Protein AF-A0A840NZW5-F1 (afdb_monomer_lite)

Foldseek 3Di:
DPPPPVVVVVVVVVVVVVVVVVVVVVVVVVVVVCVVCPVVVVVVCQQCWAPDDVPRHTGHHPVVVVVVVVVVVVVVVQQCDDDPQPHVVNVVVVVVVVVVVVVVVVVVVVVVVVD

Organism: NCBI:txid1073253

Sequence (115 aa):
MRGNATLDVFIIAGIIAGGLGLLFVLARIGRYLWRLFQGIDDFLDDWRGEPPRPGVPARPGVMERLERVEQEVVAVRHEVTTNDGSSLKDAVKRVETKLGEVKKTLGTHLEGLED

Radius of gyration: 38.8 Å; chains: 1; bounding box: 69×43×118 Å

pLDDT: mean 90.34, std 8.52, range [51.03, 97.75]

Secondary structure (DSSP, 8-state):
--SSHHHHHHHHHHHHHHHHHHHHHHHHHHHHHHHHHTTHHHHHHHHHEEPPBTTBPPEE-HHHHHHHHHHHHHHHHHHHS--TT-SHHHHHHHHHHHHHHHHHHHHHHHHHHH-

Structure (mmCIF, N/CA/C/O backbone):
data_AF-A0A840NZW5-F1
#
_entry.id   AF-A0A840NZW5-F1
#
loop_
_atom_site.group_PDB
_atom_site.id
_atom_site.type_symbol
_atom_site.label_atom_id
_atom_site.label_alt_id
_atom_site.label_comp_id
_atom_site.label_asym_id
_atom_site.label_entity_id
_atom_site.label_seq_id
_atom_site.pdbx_PDB_ins_code
_atom_site.Cartn_x
_atom_site.Cartn_y
_atom_site.Cartn_z
_atom_site.occupancy
_atom_site.B_iso_or_equiv
_atom_site.auth_seq_id
_atom_site.auth_comp_id
_atom_site.auth_asym_id
_atom_site.auth_atom_id
_atom_site.pdbx_PDB_model_num
ATOM 1 N N . MET A 1 1 ? 46.983 23.786 -56.427 1.00 51.03 1 MET A N 1
ATOM 2 C CA . MET A 1 1 ? 45.648 23.677 -55.791 1.00 51.03 1 MET A CA 1
ATOM 3 C C . MET A 1 1 ? 45.458 22.302 -55.121 1.00 51.03 1 MET A C 1
ATOM 5 O O . MET A 1 1 ? 44.583 21.550 -55.517 1.00 51.03 1 MET A O 1
ATOM 9 N N . ARG A 1 2 ? 46.291 21.924 -54.135 1.00 58.00 2 ARG A N 1
ATOM 10 C CA . ARG A 1 2 ? 46.216 20.616 -53.432 1.00 58.00 2 ARG A CA 1
ATOM 11 C C . ARG A 1 2 ? 46.286 20.747 -51.896 1.00 58.00 2 ARG A C 1
ATOM 13 O O . ARG A 1 2 ? 46.616 19.789 -51.215 1.00 58.00 2 ARG A O 1
ATOM 20 N N . GLY A 1 3 ? 45.995 21.931 -51.353 1.00 56.94 3 GLY A N 1
ATOM 21 C CA . GLY A 1 3 ? 46.124 22.222 -49.917 1.00 56.94 3 GLY A CA 1
ATOM 22 C C . GLY A 1 3 ? 44.914 21.861 -49.045 1.00 56.94 3 GLY A C 1
ATOM 23 O O . GLY A 1 3 ? 45.017 21.965 -47.832 1.00 56.94 3 GLY A O 1
ATOM 24 N N . ASN A 1 4 ? 43.787 21.436 -49.632 1.00 71.81 4 ASN A N 1
ATOM 25 C CA . ASN A 1 4 ? 42.495 21.419 -48.923 1.00 71.81 4 ASN A CA 1
ATOM 26 C C . ASN A 1 4 ? 41.904 20.006 -48.759 1.00 71.81 4 ASN A C 1
ATOM 28 O O . ASN A 1 4 ? 41.192 19.746 -47.799 1.00 71.81 4 ASN A O 1
ATOM 32 N N . ALA A 1 5 ? 42.262 19.061 -49.636 1.00 77.88 5 ALA A N 1
ATOM 33 C CA . ALA A 1 5 ? 41.649 17.729 -49.661 1.00 77.88 5 ALA A CA 1
ATOM 34 C C . ALA A 1 5 ? 41.910 16.913 -48.383 1.00 77.88 5 ALA A C 1
ATOM 36 O O . ALA A 1 5 ? 41.027 16.214 -47.900 1.00 77.88 5 ALA A O 1
ATOM 37 N N . THR A 1 6 ? 43.109 17.009 -47.808 1.00 81.75 6 THR A N 1
ATOM 38 C CA . THR A 1 6 ? 43.442 16.287 -46.573 1.00 81.75 6 THR A CA 1
ATOM 39 C C . THR A 1 6 ? 42.692 16.863 -45.369 1.00 81.75 6 THR A C 1
ATOM 41 O O . THR A 1 6 ? 42.231 16.109 -44.519 1.00 81.75 6 THR A O 1
ATOM 44 N N . LEU A 1 7 ? 42.527 18.190 -45.318 1.00 80.50 7 LEU A N 1
ATOM 45 C CA . LEU A 1 7 ? 41.751 18.883 -44.284 1.00 80.50 7 LEU A CA 1
ATOM 46 C C . LEU A 1 7 ? 40.267 18.496 -44.347 1.00 80.50 7 LEU A C 1
ATOM 48 O O . LEU A 1 7 ? 39.691 18.154 -43.316 1.00 80.50 7 LEU A O 1
ATOM 52 N N . ASP A 1 8 ? 39.683 18.453 -45.545 1.00 83.44 8 ASP A N 1
ATOM 53 C CA . ASP A 1 8 ? 38.281 18.067 -45.746 1.00 83.44 8 ASP A CA 1
ATOM 54 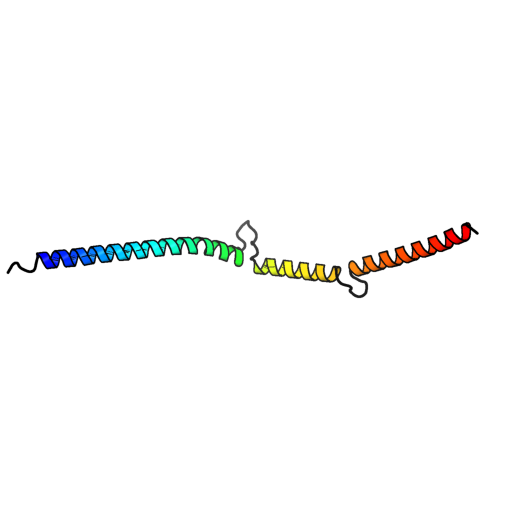C C . ASP A 1 8 ? 38.014 16.621 -45.296 1.00 83.44 8 ASP A C 1
ATOM 56 O O . ASP A 1 8 ? 37.008 16.343 -44.641 1.00 83.44 8 ASP A O 1
ATOM 60 N N . VAL A 1 9 ? 38.947 15.699 -45.566 1.00 87.56 9 VAL A N 1
ATOM 61 C CA . VAL A 1 9 ? 38.846 14.298 -45.121 1.00 87.56 9 VAL A CA 1
ATOM 62 C C . VAL A 1 9 ? 38.839 14.189 -43.594 1.00 87.56 9 VAL A C 1
ATOM 64 O O . VAL A 1 9 ? 38.021 13.450 -43.044 1.00 87.56 9 VAL A O 1
ATOM 67 N N . PHE A 1 10 ? 39.696 14.936 -42.891 1.00 88.81 10 PHE A N 1
ATOM 68 C CA . PHE A 1 10 ? 39.703 14.933 -41.424 1.00 88.81 10 PHE A CA 1
ATOM 69 C C . PHE A 1 10 ? 38.437 15.558 -40.828 1.00 88.81 10 PHE A C 1
ATOM 71 O O . PHE A 1 10 ? 37.927 15.052 -39.827 1.00 88.81 10 PHE A O 1
ATOM 78 N N . ILE A 1 11 ? 37.894 16.607 -41.454 1.00 90.25 11 ILE A N 1
ATOM 79 C CA . ILE A 1 11 ? 36.633 17.231 -41.029 1.00 90.25 11 ILE A CA 1
ATOM 80 C C . ILE A 1 11 ? 35.471 16.242 -41.178 1.00 90.25 11 ILE A C 1
ATOM 82 O O . ILE A 1 11 ? 34.714 16.035 -40.230 1.00 90.25 11 ILE A O 1
ATOM 86 N N . ILE A 1 12 ? 35.359 15.575 -42.331 1.00 89.50 12 ILE A N 1
ATOM 87 C CA . ILE A 1 12 ? 34.309 14.578 -42.583 1.00 89.50 12 ILE A CA 1
ATOM 88 C C . ILE A 1 12 ? 34.434 13.404 -41.603 1.00 89.50 12 ILE A C 1
ATOM 90 O O . ILE A 1 12 ? 33.440 12.999 -40.999 1.00 89.50 12 ILE A O 1
ATOM 94 N N . ALA A 1 13 ? 35.649 12.895 -41.385 1.00 90.50 13 ALA A N 1
ATOM 95 C CA . ALA A 1 13 ? 35.894 11.822 -40.424 1.00 90.50 13 ALA A CA 1
ATOM 96 C C . ALA A 1 13 ? 35.516 12.231 -38.989 1.00 90.50 13 ALA A C 1
ATOM 98 O O . ALA A 1 13 ? 34.900 11.442 -38.272 1.00 90.50 13 ALA A O 1
ATOM 99 N N . GLY A 1 14 ? 35.820 13.469 -38.586 1.00 91.25 14 GLY A N 1
ATOM 100 C CA . GLY A 1 14 ? 35.456 14.011 -37.277 1.00 91.25 14 GLY A CA 1
ATOM 101 C C . GLY A 1 14 ? 33.944 14.144 -37.080 1.00 91.25 14 GLY A C 1
ATOM 102 O O . GLY A 1 14 ? 33.432 13.768 -36.027 1.00 91.25 14 GLY A O 1
ATOM 103 N N . ILE A 1 15 ? 33.214 14.605 -38.100 1.00 94.38 15 ILE A N 1
ATOM 104 C CA . ILE A 1 15 ? 31.745 14.705 -38.059 1.00 94.38 15 ILE A CA 1
ATOM 105 C C . ILE A 1 15 ? 31.113 13.315 -37.958 1.00 94.38 15 ILE A C 1
ATOM 107 O O . ILE A 1 15 ? 30.214 13.111 -37.143 1.00 94.38 15 ILE A O 1
ATOM 111 N N . ILE A 1 16 ? 31.600 12.345 -38.737 1.00 94.38 16 ILE A N 1
ATOM 112 C CA . ILE A 1 16 ? 31.101 10.965 -38.688 1.00 94.38 16 ILE A CA 1
ATOM 113 C C . ILE A 1 16 ? 31.383 10.348 -37.315 1.00 94.38 16 ILE A C 1
ATOM 115 O O . ILE A 1 16 ? 30.475 9.795 -36.696 1.00 94.38 16 ILE A O 1
ATOM 119 N N . ALA A 1 17 ? 32.609 10.479 -36.804 1.00 94.12 17 ALA A N 1
ATOM 120 C CA . ALA A 1 17 ? 32.980 9.949 -35.495 1.00 94.12 17 ALA A CA 1
ATOM 121 C C . ALA A 1 17 ? 32.176 10.604 -34.359 1.00 94.12 17 ALA A C 1
ATOM 123 O O . ALA A 1 17 ? 31.662 9.904 -33.485 1.00 94.12 17 ALA A O 1
ATOM 124 N N . GLY A 1 18 ? 32.005 11.928 -34.399 1.00 95.44 18 GLY A N 1
ATOM 125 C CA . GLY A 1 18 ? 31.195 12.670 -33.434 1.00 95.44 18 GLY A CA 1
ATOM 126 C C . GLY A 1 18 ? 29.715 12.288 -33.498 1.00 95.44 18 GLY A C 1
ATOM 127 O O . GLY A 1 18 ? 29.095 12.052 -32.462 1.00 95.44 18 GLY A O 1
ATOM 128 N N . GLY A 1 19 ? 29.164 12.146 -34.707 1.00 95.56 19 GLY A N 1
ATOM 129 C CA . GLY A 1 19 ? 27.78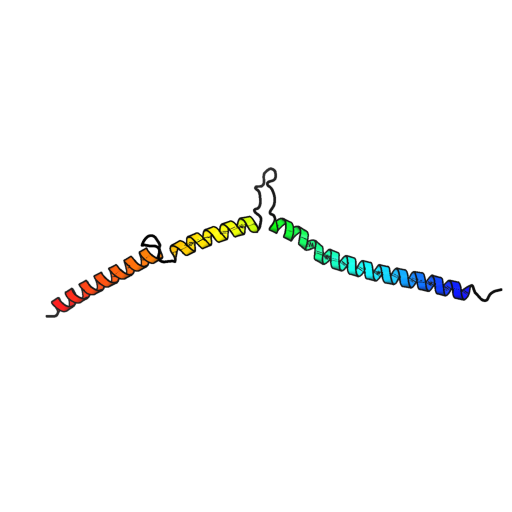6 11.713 -34.929 1.00 95.56 19 GLY A CA 1
ATOM 130 C C . GLY A 1 19 ? 27.531 10.293 -34.423 1.00 95.56 19 GLY A C 1
ATOM 131 O O . GLY A 1 19 ? 26.559 10.063 -33.706 1.00 95.56 19 GLY A O 1
ATOM 132 N N . LEU A 1 20 ? 28.433 9.352 -34.716 1.00 96.75 20 LEU A N 1
ATOM 133 C CA . LEU A 1 20 ? 28.354 7.979 -34.209 1.00 96.75 20 LEU A CA 1
ATOM 134 C C . LEU A 1 20 ? 28.490 7.922 -32.683 1.00 96.75 20 LEU A C 1
ATOM 136 O O . LEU A 1 20 ? 27.743 7.192 -32.033 1.00 96.75 20 LEU A O 1
ATOM 140 N N . GLY A 1 21 ? 29.391 8.720 -32.103 1.00 97.31 21 GLY A N 1
ATOM 141 C CA . GLY A 1 21 ? 29.539 8.838 -30.653 1.00 97.31 21 GLY A CA 1
ATOM 142 C C . GLY A 1 21 ? 28.269 9.366 -29.982 1.00 97.31 21 GLY A C 1
ATOM 143 O O . GLY A 1 21 ? 27.800 8.789 -28.999 1.00 97.31 21 GLY A O 1
ATOM 144 N N . LEU A 1 22 ? 27.660 10.409 -30.550 1.00 96.88 22 LEU A N 1
ATOM 145 C CA . LEU A 1 22 ? 26.403 10.965 -30.051 1.00 96.88 22 LEU A CA 1
ATOM 146 C C . LEU A 1 22 ? 25.259 9.948 -30.151 1.00 96.88 22 LEU A C 1
ATOM 148 O O . LEU A 1 22 ? 24.549 9.729 -29.171 1.00 96.88 22 LEU A O 1
ATOM 152 N N . LEU A 1 23 ? 25.110 9.282 -31.300 1.00 97.50 23 LEU A N 1
ATOM 153 C CA . LEU A 1 23 ? 24.103 8.236 -31.490 1.00 97.50 23 LEU A CA 1
ATOM 154 C C . LEU A 1 23 ? 24.284 7.085 -30.498 1.00 97.50 23 LEU A C 1
ATOM 156 O O . LEU A 1 23 ? 23.300 6.591 -29.949 1.00 97.50 23 LEU A O 1
ATOM 160 N N . PHE A 1 24 ? 25.526 6.687 -30.220 1.00 97.12 24 PHE A N 1
ATOM 161 C CA . PHE A 1 24 ? 25.820 5.649 -29.237 1.00 97.12 24 PHE A CA 1
ATOM 162 C C . PHE A 1 24 ? 25.382 6.055 -27.824 1.00 97.12 24 PHE A C 1
ATOM 164 O O . PHE A 1 24 ? 24.729 5.270 -27.131 1.00 97.12 24 PHE A O 1
ATOM 171 N N . VAL A 1 25 ? 25.682 7.287 -27.402 1.00 97.50 25 VAL A N 1
ATOM 172 C CA . VAL A 1 25 ? 25.252 7.811 -26.096 1.00 97.50 25 VAL A CA 1
ATOM 173 C C . VAL A 1 25 ? 23.727 7.886 -26.014 1.00 97.50 25 VAL A C 1
ATOM 175 O O . VAL A 1 25 ? 23.143 7.413 -25.038 1.00 97.50 25 VAL A O 1
ATOM 178 N N . LEU A 1 26 ? 23.066 8.397 -27.056 1.00 97.75 26 LEU A N 1
ATOM 179 C CA . LEU A 1 26 ? 21.605 8.468 -27.113 1.00 97.75 26 LEU A CA 1
ATOM 180 C C . LEU A 1 26 ? 20.965 7.078 -27.059 1.00 97.75 26 LEU A C 1
ATOM 182 O O . LEU A 1 26 ? 20.030 6.866 -26.290 1.00 97.75 26 LEU A O 1
ATOM 186 N N . ALA A 1 27 ? 21.505 6.102 -27.790 1.00 96.81 27 ALA A N 1
ATOM 187 C CA . ALA A 1 27 ? 21.040 4.719 -27.736 1.00 96.81 27 ALA A CA 1
ATOM 188 C C . ALA A 1 27 ? 21.243 4.102 -26.343 1.00 96.81 27 ALA A C 1
ATOM 190 O O . ALA A 1 27 ? 20.380 3.375 -25.843 1.00 96.81 27 ALA A O 1
ATOM 191 N N . ARG A 1 28 ? 22.363 4.412 -25.676 1.00 97.19 28 ARG A N 1
ATOM 192 C CA . ARG A 1 28 ? 22.656 3.932 -24.320 1.00 97.19 28 ARG A CA 1
ATOM 193 C C . ARG A 1 28 ? 21.667 4.487 -23.296 1.00 97.19 28 ARG A C 1
ATOM 195 O O . ARG A 1 28 ? 21.210 3.717 -22.447 1.00 97.19 28 ARG A O 1
ATOM 202 N N . ILE A 1 29 ? 21.347 5.779 -23.393 1.00 97.31 29 ILE A N 1
ATOM 203 C CA . ILE A 1 29 ? 20.351 6.457 -22.555 1.00 97.31 29 ILE A CA 1
ATOM 204 C C . ILE A 1 29 ? 18.959 5.904 -22.856 1.00 97.31 29 ILE A C 1
ATOM 206 O O . ILE A 1 29 ? 18.272 5.476 -21.936 1.00 97.31 29 ILE A O 1
ATOM 210 N N . GLY A 1 30 ? 18.574 5.811 -24.130 1.00 96.62 30 GLY A N 1
ATOM 211 C CA . GLY A 1 30 ? 17.287 5.254 -24.544 1.00 96.62 30 GLY A CA 1
ATOM 212 C C . GLY A 1 30 ? 17.082 3.828 -24.031 1.00 96.62 30 GLY A C 1
ATOM 213 O O . GLY A 1 30 ? 16.039 3.518 -23.467 1.00 96.62 30 GLY A O 1
ATOM 214 N N . ARG A 1 31 ? 18.110 2.973 -24.111 1.00 95.44 31 ARG A N 1
ATOM 215 C CA . ARG A 1 31 ? 18.060 1.609 -23.558 1.00 95.44 31 ARG A CA 1
ATOM 216 C C . ARG A 1 31 ? 17.941 1.589 -22.033 1.00 95.44 31 ARG A C 1
ATOM 218 O O . ARG A 1 31 ? 17.322 0.679 -21.488 1.00 95.44 31 ARG A O 1
ATOM 225 N N . TYR A 1 32 ? 18.564 2.542 -21.343 1.00 93.50 32 TYR A N 1
ATOM 226 C CA . TYR A 1 32 ? 18.429 2.675 -19.894 1.00 93.50 32 TYR A CA 1
ATOM 227 C C . TYR A 1 32 ? 17.011 3.114 -19.509 1.00 93.50 32 TYR A C 1
ATOM 229 O O . TYR A 1 32 ? 16.390 2.470 -18.670 1.00 93.50 32 TYR A O 1
ATOM 237 N N . LEU A 1 33 ? 16.475 4.135 -20.182 1.00 93.06 33 LEU A N 1
ATOM 238 C CA . LEU A 1 33 ? 15.107 4.609 -19.975 1.00 93.06 33 LEU A CA 1
ATOM 239 C C . LEU A 1 33 ? 14.086 3.514 -20.281 1.00 93.06 33 LEU A C 1
ATOM 241 O O . LEU A 1 33 ? 13.211 3.264 -19.466 1.00 93.06 33 LEU A O 1
ATOM 245 N N . TRP A 1 34 ? 14.239 2.790 -21.390 1.00 92.12 34 TRP A N 1
ATOM 246 C CA . TRP A 1 34 ? 13.357 1.675 -21.737 1.00 92.12 34 TRP A CA 1
ATOM 247 C C . TRP A 1 34 ? 13.275 0.628 -20.622 1.00 92.12 34 TRP A C 1
ATOM 249 O O . TRP A 1 34 ? 12.192 0.176 -20.270 1.00 92.12 34 TRP A O 1
ATOM 259 N N . ARG A 1 35 ? 14.414 0.277 -20.012 1.00 87.38 35 ARG A N 1
ATOM 260 C CA . ARG A 1 35 ? 14.445 -0.652 -18.873 1.00 87.38 35 ARG A CA 1
ATOM 261 C C . ARG A 1 35 ? 13.735 -0.110 -17.638 1.00 87.38 35 ARG A C 1
ATOM 263 O O . ARG A 1 35 ? 13.178 -0.900 -16.889 1.00 87.38 35 ARG A O 1
ATOM 270 N N . LEU A 1 36 ? 13.767 1.203 -17.427 1.00 87.94 36 LEU A N 1
ATOM 271 C CA . LEU A 1 36 ? 13.041 1.845 -16.337 1.00 87.94 36 LEU A CA 1
ATOM 272 C C . LEU A 1 36 ? 11.525 1.836 -16.593 1.00 87.94 36 LEU A C 1
ATOM 274 O O . LEU A 1 36 ? 10.757 1.598 -15.668 1.00 87.94 36 LEU A O 1
ATOM 278 N N . PHE A 1 37 ? 11.103 2.051 -17.842 1.00 88.56 37 PHE A N 1
ATOM 279 C CA . PHE A 1 37 ? 9.688 2.094 -18.222 1.00 88.56 37 PHE A CA 1
ATOM 280 C C . PHE A 1 37 ? 9.028 0.715 -18.335 1.00 88.56 37 PHE A C 1
ATOM 282 O O . PHE A 1 37 ? 7.832 0.620 -18.095 1.00 88.56 37 PHE A O 1
ATOM 289 N N . GLN A 1 38 ? 9.776 -0.352 -18.636 1.00 84.31 38 GLN A N 1
ATOM 290 C CA . GLN A 1 38 ? 9.209 -1.697 -18.827 1.00 84.31 38 GLN A CA 1
ATOM 291 C C . GLN A 1 38 ? 8.393 -2.230 -17.639 1.00 84.31 38 GLN A C 1
ATOM 293 O O . GLN A 1 38 ? 7.528 -3.062 -17.856 1.00 84.31 38 GLN A O 1
ATOM 298 N N . GLY A 1 39 ? 8.651 -1.773 -16.410 1.00 83.19 39 GLY A N 1
ATOM 299 C CA . GLY A 1 39 ? 7.870 -2.182 -15.234 1.00 83.19 39 GLY A CA 1
ATOM 300 C C . GLY A 1 39 ? 6.700 -1.256 -14.893 1.00 83.19 39 GLY A C 1
ATOM 301 O O . GLY A 1 39 ? 5.943 -1.554 -13.975 1.00 83.19 39 GLY A O 1
ATOM 302 N N . ILE A 1 40 ? 6.569 -0.116 -15.578 1.00 89.88 40 ILE A N 1
ATOM 303 C CA . ILE A 1 40 ? 5.523 0.867 -15.276 1.00 89.88 40 ILE A CA 1
ATOM 304 C C . ILE A 1 40 ? 4.176 0.403 -15.823 1.00 89.88 40 ILE A C 1
ATOM 306 O O . ILE A 1 40 ? 3.173 0.623 -15.158 1.00 89.88 40 ILE A O 1
ATOM 310 N N . ASP A 1 41 ? 4.144 -0.263 -16.977 1.00 85.25 41 ASP A N 1
ATOM 311 C CA . ASP A 1 41 ? 2.892 -0.769 -17.550 1.00 85.25 41 ASP A CA 1
ATOM 312 C C . ASP A 1 41 ? 2.258 -1.824 -16.633 1.00 85.25 41 ASP A C 1
ATOM 314 O O . ASP A 1 41 ? 1.117 -1.647 -16.217 1.00 85.25 41 ASP A O 1
ATOM 318 N N . ASP A 1 42 ? 3.033 -2.825 -16.197 1.00 86.19 42 ASP A N 1
ATOM 319 C CA . ASP A 1 42 ? 2.572 -3.839 -15.236 1.00 86.19 42 ASP A CA 1
ATOM 320 C C . ASP A 1 42 ? 2.086 -3.196 -13.923 1.00 86.19 42 ASP A C 1
ATOM 322 O O . ASP A 1 42 ? 1.048 -3.563 -13.374 1.00 86.19 42 ASP A O 1
ATOM 326 N N . PHE A 1 43 ? 2.805 -2.182 -13.428 1.00 90.00 43 PHE A N 1
ATOM 327 C CA . PHE A 1 43 ? 2.397 -1.435 -12.239 1.00 90.00 43 PHE A CA 1
ATOM 328 C C . PHE A 1 43 ? 1.084 -0.667 -12.448 1.00 90.00 43 PHE A C 1
ATOM 330 O O . PHE A 1 43 ? 0.243 -0.623 -11.551 1.00 90.00 43 PHE A O 1
ATOM 337 N N . LEU A 1 44 ? 0.905 -0.030 -13.608 1.00 91.19 44 LEU A N 1
ATOM 338 C CA . LEU A 1 44 ? -0.313 0.708 -13.933 1.00 91.19 44 LEU A CA 1
ATOM 339 C C . LEU A 1 44 ? -1.509 -0.231 -14.096 1.00 91.19 44 LEU A C 1
ATOM 341 O O . LEU A 1 44 ? -2.609 0.142 -13.682 1.00 91.19 44 LEU A O 1
ATOM 345 N N . ASP A 1 45 ? -1.295 -1.418 -14.659 1.00 89.19 45 ASP A N 1
ATOM 346 C CA . ASP A 1 45 ? -2.315 -2.456 -14.786 1.00 89.19 45 ASP A CA 1
ATOM 347 C C . ASP A 1 45 ? -2.745 -2.971 -13.406 1.00 89.19 45 ASP A C 1
ATOM 349 O O . ASP A 1 45 ? -3.940 -3.009 -13.117 1.00 89.19 45 ASP A O 1
ATOM 353 N N . ASP A 1 46 ? -1.804 -3.237 -12.497 1.00 90.19 46 ASP A N 1
ATOM 354 C CA . ASP A 1 46 ? -2.125 -3.600 -11.110 1.00 90.19 46 ASP A CA 1
ATOM 355 C C . ASP A 1 46 ? -2.830 -2.459 -10.356 1.00 90.19 46 ASP A C 1
ATOM 357 O O . ASP A 1 46 ? -3.752 -2.688 -9.566 1.00 90.19 46 ASP A O 1
ATOM 361 N N . TRP A 1 47 ? -2.415 -1.212 -10.597 1.00 92.94 47 TRP A N 1
ATOM 362 C CA . TRP A 1 47 ? -2.996 -0.037 -9.950 1.00 92.94 47 TRP A CA 1
ATOM 363 C C . TRP A 1 47 ? -4.449 0.197 -10.372 1.00 92.94 47 TRP A C 1
ATOM 365 O O . TRP A 1 47 ? -5.297 0.468 -9.519 1.00 92.94 47 TRP A O 1
ATOM 375 N N . ARG A 1 48 ? -4.739 0.084 -11.675 1.00 92.31 48 ARG A N 1
ATOM 376 C CA . ARG A 1 48 ? -6.082 0.277 -12.254 1.00 92.31 48 ARG A CA 1
ATOM 377 C C . ARG A 1 48 ? -6.969 -0.961 -12.133 1.00 92.31 48 ARG A C 1
ATOM 379 O O . ARG A 1 48 ? -8.189 -0.824 -12.141 1.00 92.31 48 ARG A O 1
ATOM 386 N N . GLY A 1 49 ? -6.368 -2.142 -12.036 1.00 92.00 49 GLY A N 1
ATOM 387 C CA . GLY A 1 49 ? -7.055 -3.421 -12.147 1.00 92.00 49 GLY A CA 1
ATOM 388 C C . GLY A 1 49 ? -7.270 -3.862 -13.598 1.00 92.00 49 GLY A C 1
ATOM 389 O O . GLY A 1 49 ? -7.140 -3.090 -14.549 1.00 92.00 49 GLY A O 1
ATOM 390 N N . GLU A 1 50 ? -7.648 -5.132 -13.764 1.00 90.25 50 GLU A N 1
ATOM 391 C CA . GLU A 1 50 ? -7.966 -5.719 -15.069 1.00 90.25 50 GLU A CA 1
ATOM 392 C C . GLU A 1 50 ? -9.491 -5.848 -15.240 1.00 90.25 50 GLU A C 1
ATOM 394 O O . GLU A 1 50 ? -10.161 -6.426 -14.370 1.00 90.25 50 GLU A O 1
ATOM 399 N N . PRO A 1 51 ? -10.065 -5.391 -16.371 1.00 86.19 51 PRO A N 1
ATOM 400 C CA . PRO A 1 51 ? -11.479 -5.590 -16.662 1.00 86.19 51 PRO A CA 1
ATOM 401 C C . PRO A 1 51 ? -11.812 -7.083 -16.839 1.00 86.19 51 PRO A C 1
ATOM 403 O O . PRO A 1 51 ? -10.937 -7.899 -17.147 1.00 86.19 51 PRO A O 1
ATOM 406 N N . PRO A 1 52 ? -13.090 -7.472 -16.680 1.00 90.06 52 PRO A N 1
ATOM 407 C CA . PRO A 1 52 ? -13.498 -8.855 -16.878 1.00 90.06 52 PRO A CA 1
ATOM 408 C C . PRO A 1 52 ? -13.305 -9.269 -18.343 1.00 90.06 52 PRO A C 1
ATOM 410 O O . PRO A 1 52 ? -13.622 -8.519 -19.268 1.00 90.06 52 PRO 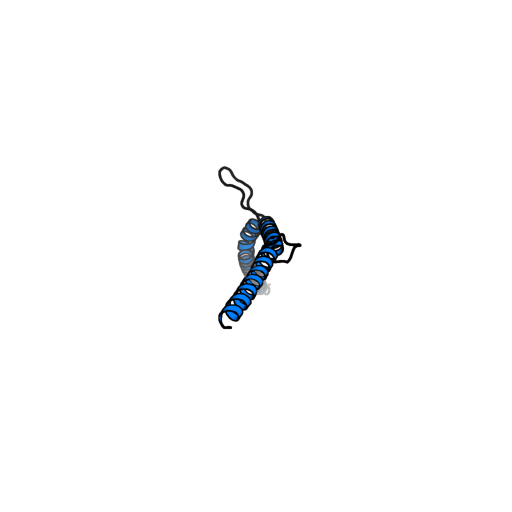A O 1
ATOM 413 N N . ARG A 1 53 ? -12.826 -10.497 -18.554 1.00 89.00 53 ARG A N 1
ATOM 414 C CA . ARG A 1 53 ? -12.652 -11.110 -19.882 1.00 89.00 53 ARG A CA 1
ATOM 415 C C . ARG A 1 53 ? -13.405 -12.444 -19.943 1.00 89.00 53 ARG A C 1
ATOM 417 O O . ARG A 1 53 ? -13.699 -13.011 -18.892 1.00 89.00 53 ARG A O 1
ATOM 424 N N . PRO A 1 54 ? -13.766 -12.967 -21.130 1.00 92.50 54 PRO A N 1
ATOM 425 C CA . PRO A 1 54 ? -14.563 -14.190 -21.225 1.00 92.50 54 PRO A CA 1
ATOM 426 C C . PRO A 1 54 ? -13.947 -15.343 -20.420 1.00 92.50 54 PRO A C 1
ATOM 428 O O . PRO A 1 54 ? -12.814 -15.747 -20.667 1.00 92.50 54 PRO A O 1
ATOM 431 N N . GLY A 1 55 ? -14.687 -15.842 -19.426 1.00 89.56 55 GLY A N 1
ATOM 432 C CA . GLY A 1 55 ? -14.240 -16.918 -18.535 1.00 89.56 55 GLY A CA 1
ATOM 433 C C . GLY A 1 55 ? -13.301 -16.509 -17.388 1.00 89.56 55 GLY A C 1
ATOM 434 O O . GLY A 1 55 ? -12.945 -17.378 -16.597 1.00 89.56 55 GLY A O 1
ATOM 435 N N . VAL A 1 56 ? -12.920 -15.231 -17.248 1.00 88.19 56 VAL A N 1
ATOM 436 C CA . VAL A 1 56 ? -12.073 -14.743 -16.143 1.00 88.19 56 VAL A CA 1
ATOM 437 C C . VAL A 1 56 ? -12.702 -13.498 -15.499 1.00 88.19 56 VAL A C 1
ATOM 439 O O . VAL A 1 56 ? -12.928 -12.499 -16.188 1.00 88.19 56 VAL A O 1
ATOM 442 N N . PRO A 1 57 ? -12.983 -13.525 -14.184 1.00 88.69 57 PRO A N 1
ATOM 443 C CA . PRO A 1 57 ? -13.526 -12.368 -13.482 1.00 88.69 57 PRO A CA 1
ATOM 444 C C . PRO A 1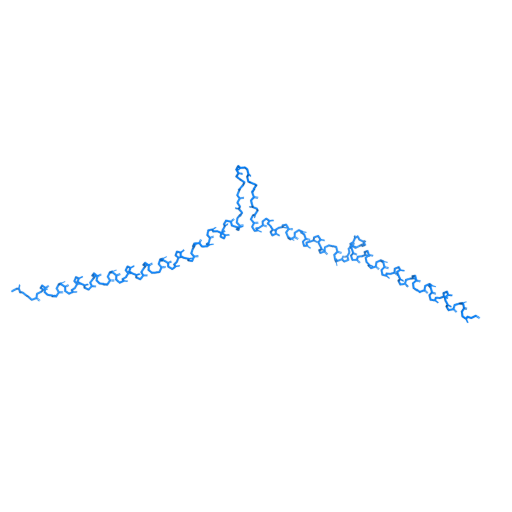 57 ? -12.530 -11.203 -13.470 1.00 88.69 57 PRO A C 1
ATOM 446 O O . PRO A 1 57 ? -11.321 -11.399 -13.598 1.00 88.69 57 PRO A O 1
ATOM 449 N N . ALA A 1 58 ? -13.053 -9.990 -13.294 1.00 90.50 58 ALA A N 1
ATOM 450 C CA . ALA A 1 58 ? -12.237 -8.788 -13.156 1.00 90.50 58 ALA A CA 1
ATOM 451 C C . ALA A 1 58 ? -11.255 -8.918 -11.981 1.00 90.50 58 ALA A C 1
ATOM 453 O O . ALA A 1 58 ? -11.591 -9.502 -10.943 1.00 90.50 58 ALA A O 1
ATOM 454 N N . ARG A 1 59 ? -10.065 -8.333 -12.127 1.00 91.25 59 ARG A N 1
ATOM 455 C CA . ARG A 1 59 ? -9.124 -8.169 -11.015 1.00 91.25 59 ARG A CA 1
ATOM 456 C C . ARG A 1 59 ? -9.255 -6.745 -10.484 1.00 91.25 59 ARG A C 1
ATOM 458 O O . ARG A 1 59 ? -9.022 -5.816 -11.252 1.00 91.25 59 ARG A O 1
ATOM 465 N N . PRO A 1 60 ? -9.643 -6.558 -9.212 1.00 92.88 60 PRO A N 1
ATOM 466 C CA . PRO A 1 60 ? -9.812 -5.226 -8.651 1.00 92.88 60 PRO A CA 1
ATOM 467 C C . PRO A 1 60 ? -8.466 -4.506 -8.567 1.00 92.88 60 PRO A C 1
ATOM 469 O O . PRO A 1 60 ? -7.462 -5.117 -8.184 1.00 92.88 60 PRO A O 1
ATOM 472 N N . GLY A 1 61 ? -8.478 -3.216 -8.896 1.00 94.69 61 GLY A N 1
ATOM 473 C CA . GLY A 1 61 ? -7.326 -2.342 -8.756 1.00 94.69 61 GLY A CA 1
ATOM 474 C C . GLY A 1 61 ? -6.978 -2.074 -7.295 1.00 94.69 61 GLY A C 1
ATOM 475 O O . GLY A 1 61 ? -7.627 -2.539 -6.348 1.00 94.69 61 GLY A O 1
ATOM 476 N N . VAL A 1 62 ? -5.897 -1.323 -7.098 1.00 94.94 62 VAL A N 1
ATOM 477 C CA . VAL A 1 62 ? -5.403 -0.997 -5.756 1.00 94.94 62 VAL A CA 1
ATOM 478 C C . VAL A 1 62 ? -6.401 -0.123 -5.001 1.00 94.94 62 VAL A C 1
ATOM 480 O O . VAL A 1 62 ? -6.593 -0.346 -3.808 1.00 94.94 62 VAL A O 1
ATOM 483 N N . MET A 1 63 ? -7.066 0.820 -5.670 1.00 93.81 63 MET A N 1
ATOM 484 C CA . MET A 1 63 ? -7.995 1.743 -5.009 1.00 93.81 63 MET A CA 1
ATOM 485 C C . MET A 1 63 ? -9.241 1.026 -4.484 1.00 93.81 63 MET A C 1
ATOM 487 O O . MET A 1 63 ? -9.635 1.248 -3.342 1.00 93.81 63 MET A O 1
ATOM 491 N N . GLU A 1 64 ? -9.805 0.097 -5.256 1.00 92.38 64 GLU A N 1
ATOM 492 C CA . GLU A 1 64 ? -10.956 -0.708 -4.835 1.00 92.38 64 GLU A CA 1
ATOM 493 C C . GLU A 1 64 ? -10.591 -1.650 -3.681 1.00 92.38 64 GLU A C 1
ATOM 495 O O . GLU A 1 64 ? -11.381 -1.896 -2.766 1.00 92.38 64 GLU A O 1
ATOM 500 N N . ARG A 1 65 ? -9.371 -2.196 -3.705 1.00 93.12 65 ARG A N 1
ATOM 501 C CA . ARG A 1 65 ? -8.860 -3.022 -2.605 1.00 93.12 65 ARG A CA 1
ATOM 502 C C . ARG A 1 65 ? -8.611 -2.189 -1.352 1.00 93.12 65 ARG A C 1
ATOM 504 O O . ARG A 1 65 ? -8.903 -2.670 -0.260 1.00 93.12 65 ARG A O 1
ATOM 511 N N . LEU A 1 66 ? -8.084 -0.975 -1.503 1.00 96.19 66 LEU A N 1
ATOM 512 C CA . LEU A 1 66 ? -7.820 -0.065 -0.394 1.00 96.19 66 LEU A CA 1
ATOM 513 C C . LEU A 1 66 ? -9.123 0.362 0.281 1.00 96.19 66 LEU A C 1
ATOM 515 O O . LEU A 1 66 ? -9.208 0.279 1.499 1.00 96.19 66 LEU A O 1
ATOM 519 N N . GLU A 1 67 ? -10.157 0.695 -0.494 1.00 94.31 67 GLU A N 1
ATOM 520 C CA . GLU A 1 67 ? -11.483 1.016 0.042 1.00 94.31 67 GLU A CA 1
ATOM 521 C C . GLU A 1 67 ? -12.035 -0.129 0.905 1.00 94.31 67 GLU A C 1
ATOM 523 O O . GLU A 1 67 ? -12.508 0.095 2.020 1.00 94.31 67 GLU A O 1
ATOM 528 N N . ARG A 1 68 ? -11.921 -1.379 0.434 1.00 94.31 68 ARG A N 1
ATOM 529 C CA . ARG A 1 68 ? -12.351 -2.545 1.219 1.00 94.31 68 ARG A CA 1
ATOM 530 C C . ARG A 1 68 ? -11.578 -2.663 2.531 1.00 94.31 68 ARG A C 1
ATOM 532 O O . ARG A 1 68 ? -12.183 -2.891 3.575 1.00 94.31 68 ARG A O 1
ATOM 539 N N . VAL A 1 69 ? -10.258 -2.493 2.483 1.00 95.81 69 VAL A N 1
ATOM 540 C CA . VAL A 1 69 ? -9.417 -2.531 3.688 1.00 95.81 69 VAL A CA 1
ATOM 541 C C . VAL A 1 69 ? -9.799 -1.408 4.649 1.00 95.81 69 VAL A C 1
ATOM 543 O O . VAL A 1 69 ? -9.908 -1.650 5.845 1.00 95.81 69 VAL A O 1
ATOM 546 N N . GLU A 1 70 ? -10.049 -0.197 4.158 1.00 95.56 70 GLU A N 1
ATOM 547 C CA . GLU A 1 70 ? -10.486 0.925 4.991 1.00 95.56 70 GLU A CA 1
ATOM 548 C C . GLU A 1 70 ? -11.823 0.633 5.680 1.00 95.56 70 GLU A C 1
ATOM 550 O O . GLU A 1 70 ? -11.955 0.865 6.883 1.00 95.56 70 GLU A O 1
ATOM 555 N N . GLN A 1 71 ? -12.791 0.060 4.961 1.00 95.62 71 GLN A N 1
ATOM 556 C CA . GLN A 1 71 ? -14.076 -0.350 5.533 1.00 95.62 71 GLN A CA 1
ATOM 557 C C . GLN A 1 71 ? -13.904 -1.419 6.621 1.00 95.62 71 GLN A C 1
ATOM 559 O O . GLN A 1 71 ? -14.480 -1.297 7.705 1.00 95.62 71 GLN A O 1
ATOM 564 N N . GLU A 1 72 ? -13.076 -2.436 6.369 1.00 95.06 72 GLU A N 1
ATOM 565 C CA . GLU A 1 72 ? -12.748 -3.468 7.358 1.00 95.06 72 GLU A CA 1
ATOM 566 C C . GLU A 1 72 ? -12.058 -2.864 8.589 1.00 95.06 72 GLU A C 1
ATOM 568 O O . GLU A 1 72 ? -12.419 -3.181 9.723 1.00 95.06 72 GLU A O 1
ATOM 573 N N . VAL A 1 73 ? -11.121 -1.932 8.393 1.00 96.12 73 VAL A N 1
ATOM 574 C CA . VAL A 1 73 ? -10.438 -1.219 9.482 1.00 96.12 73 VAL A CA 1
ATOM 575 C C . VAL A 1 73 ? -11.421 -0.381 10.297 1.00 96.12 73 VAL A C 1
ATOM 577 O O . VAL A 1 73 ? -11.332 -0.373 11.525 1.00 96.12 73 VAL A O 1
ATOM 580 N N . VAL A 1 74 ? -12.375 0.301 9.659 1.00 94.06 74 VAL A N 1
ATOM 581 C CA . VAL A 1 74 ? -13.425 1.058 10.358 1.00 94.06 74 VAL A CA 1
ATOM 582 C C . VAL A 1 74 ? -14.306 0.128 11.192 1.00 94.06 74 VAL A C 1
ATOM 584 O O . VAL A 1 74 ? -14.577 0.440 12.354 1.00 94.06 74 VAL A O 1
ATOM 587 N N . ALA A 1 75 ? -14.703 -1.023 10.645 1.00 92.81 75 ALA A N 1
ATOM 588 C CA . ALA A 1 75 ? -15.493 -2.018 11.368 1.00 92.81 75 ALA A CA 1
ATOM 589 C C . ALA A 1 75 ? -14.726 -2.581 12.575 1.00 92.81 75 ALA A C 1
ATOM 591 O O . ALA A 1 75 ? -15.237 -2.583 13.694 1.00 92.81 75 ALA A O 1
ATOM 592 N N . VAL A 1 76 ? -13.460 -2.967 12.389 1.00 94.38 76 VAL A N 1
ATOM 593 C CA . VAL A 1 76 ? -12.602 -3.429 13.490 1.00 94.38 76 VAL A CA 1
ATOM 594 C C . VAL A 1 76 ? -12.430 -2.333 14.536 1.00 94.38 76 VAL A C 1
ATOM 596 O O . VAL A 1 76 ? -12.543 -2.604 15.730 1.00 94.38 76 VAL A O 1
ATOM 599 N N . ARG A 1 77 ? -12.200 -1.085 14.109 1.00 92.69 77 ARG A N 1
ATOM 600 C CA . ARG A 1 77 ? -12.086 0.063 15.012 1.00 92.69 77 ARG A CA 1
ATOM 601 C C . ARG A 1 77 ? -13.344 0.218 15.861 1.00 92.69 77 ARG A C 1
ATOM 603 O O . ARG A 1 77 ? -13.210 0.445 17.057 1.00 92.69 77 ARG A O 1
ATOM 610 N N . HIS A 1 78 ? -14.527 0.067 15.266 1.00 91.81 78 HIS A N 1
ATOM 611 C CA . HIS A 1 78 ? -15.792 0.090 15.996 1.00 91.81 78 HIS A CA 1
ATOM 612 C C . HIS A 1 78 ? -15.847 -1.011 17.069 1.00 91.81 78 HIS A C 1
ATOM 614 O O . HIS A 1 78 ? -16.240 -0.756 18.201 1.00 91.81 78 HIS A O 1
ATOM 620 N N . GLU A 1 79 ? -15.362 -2.216 16.790 1.00 93.44 79 GLU A N 1
ATOM 621 C CA . GLU A 1 79 ? -15.396 -3.289 17.790 1.00 93.44 79 GLU A CA 1
ATOM 622 C C . GLU A 1 79 ? -14.394 -3.115 18.944 1.00 93.44 79 GLU A C 1
ATOM 624 O O . GLU A 1 79 ? -14.657 -3.518 20.083 1.00 93.44 79 GLU A O 1
ATOM 629 N N . VAL A 1 80 ? -13.242 -2.492 18.682 1.00 92.81 80 VAL A N 1
ATOM 630 C CA . VAL A 1 80 ? -12.172 -2.322 19.685 1.00 92.81 80 VAL A CA 1
ATOM 631 C C . VAL A 1 80 ? -12.252 -1.004 20.463 1.00 92.81 80 VAL A C 1
ATOM 633 O O . VAL A 1 80 ? -11.448 -0.764 21.370 1.00 92.81 80 VAL A O 1
ATOM 636 N N . THR A 1 81 ? -13.214 -0.137 20.152 1.00 90.44 81 THR A N 1
ATOM 637 C CA . THR A 1 81 ? -13.520 1.070 20.934 1.00 90.44 81 THR A CA 1
ATOM 638 C C . THR A 1 81 ? -14.755 0.867 21.809 1.00 90.44 81 THR A C 1
ATOM 640 O O . THR A 1 81 ? -15.593 0.016 21.533 1.00 90.44 81 THR A O 1
ATOM 643 N N . THR A 1 82 ? -14.873 1.638 22.890 1.00 89.44 82 THR A N 1
ATOM 644 C CA . THR A 1 82 ? -16.103 1.664 23.702 1.00 89.44 82 THR A CA 1
ATOM 645 C C . THR A 1 82 ? -17.191 2.369 22.905 1.00 89.44 82 THR A C 1
ATOM 647 O O . THR A 1 82 ? -16.952 3.474 22.425 1.00 89.44 82 THR A O 1
ATOM 650 N N . ASN A 1 83 ? -18.349 1.728 22.770 1.00 85.81 83 ASN A N 1
ATOM 651 C CA . ASN A 1 83 ? -19.472 2.171 21.949 1.00 85.81 83 ASN A CA 1
ATOM 652 C C . ASN A 1 83 ? -20.791 1.818 22.643 1.00 85.81 83 ASN A C 1
ATOM 654 O O . ASN A 1 83 ? -21.477 0.877 22.254 1.00 85.81 83 ASN A O 1
ATOM 658 N N . ASP A 1 84 ? -21.122 2.556 23.705 1.00 81.88 84 ASP A N 1
ATOM 659 C CA . ASP A 1 84 ? -22.412 2.487 24.414 1.00 81.88 84 ASP A CA 1
ATOM 660 C C . ASP A 1 84 ? -22.887 1.070 24.807 1.00 81.88 84 ASP A C 1
ATOM 662 O O . ASP A 1 84 ? -24.069 0.838 25.063 1.00 81.88 84 ASP A O 1
ATOM 666 N N . GLY A 1 85 ? -21.970 0.102 24.903 1.00 82.56 85 GLY A N 1
ATOM 667 C CA . GLY A 1 85 ? -22.275 -1.276 25.265 1.00 82.56 85 GLY A CA 1
ATOM 668 C C . GLY A 1 85 ? -22.394 -2.266 24.102 1.00 82.56 85 GLY A C 1
ATOM 669 O O . GLY A 1 85 ? -22.505 -3.465 24.382 1.00 82.56 85 GLY A O 1
ATOM 670 N N . SER A 1 86 ? -22.373 -1.836 22.841 1.00 87.50 86 SER A N 1
ATOM 671 C CA . SER A 1 86 ? -22.584 -2.734 21.695 1.00 87.50 86 SER A CA 1
ATOM 672 C C . SER A 1 86 ? -21.309 -3.417 21.196 1.00 87.50 86 SER A C 1
ATOM 674 O O . SER A 1 86 ? -21.411 -4.486 20.600 1.00 87.50 86 SER A O 1
ATOM 676 N N . SER A 1 87 ? -20.127 -2.858 21.477 1.00 94.19 87 SER A N 1
ATOM 677 C CA . SER A 1 87 ? -18.862 -3.387 20.959 1.00 94.19 87 SER A CA 1
ATOM 678 C C . SER A 1 87 ? -18.321 -4.589 21.734 1.00 94.19 87 SER A C 1
ATOM 680 O O . SER A 1 87 ? -18.626 -4.801 22.918 1.00 94.19 87 SER A O 1
ATOM 682 N N . LEU A 1 88 ? -17.427 -5.344 21.086 1.00 93.25 88 LEU A N 1
ATOM 683 C CA . LEU A 1 88 ? -16.641 -6.397 21.736 1.00 93.25 88 LEU A CA 1
ATOM 684 C C . LEU A 1 88 ? -15.889 -5.892 22.973 1.00 93.25 88 LEU A C 1
ATOM 686 O O . LEU A 1 88 ? -15.898 -6.564 24.006 1.00 93.25 88 LEU A O 1
ATOM 690 N N . LYS A 1 89 ? -15.280 -4.700 22.916 1.00 94.50 89 LYS A N 1
ATOM 691 C CA . LYS A 1 89 ? -14.595 -4.117 24.081 1.00 94.50 89 LYS A CA 1
ATOM 692 C C . LYS A 1 89 ? -15.537 -3.924 25.270 1.00 94.50 89 LYS A C 1
ATOM 694 O O . LYS A 1 89 ? -15.163 -4.216 26.408 1.00 94.50 89 LYS A O 1
ATOM 699 N N . ASP A 1 90 ? -16.760 -3.472 25.022 1.00 95.31 90 ASP A N 1
ATOM 700 C CA . ASP A 1 90 ? -17.737 -3.280 26.090 1.00 95.31 90 ASP A CA 1
ATOM 701 C C . ASP A 1 90 ? -18.269 -4.608 26.630 1.00 95.31 90 ASP A C 1
ATOM 703 O O . ASP A 1 90 ? -18.501 -4.741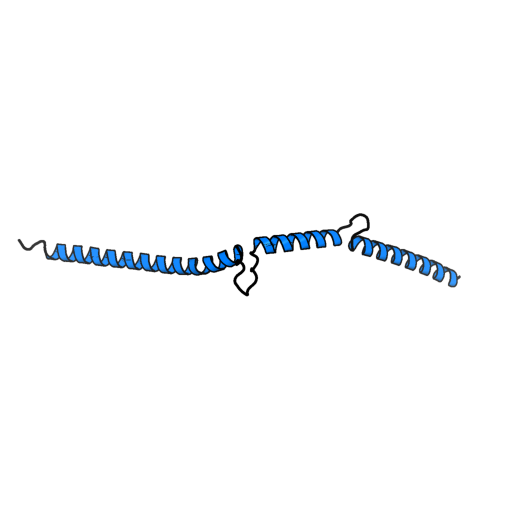 27.836 1.00 95.31 90 ASP A O 1
ATOM 707 N N . ALA A 1 91 ? -18.416 -5.616 25.766 1.00 93.88 91 ALA A N 1
ATOM 708 C CA . ALA A 1 91 ? -18.735 -6.974 26.188 1.00 93.88 91 ALA A CA 1
ATOM 709 C C . ALA A 1 91 ? -17.654 -7.546 27.115 1.00 93.88 91 ALA A C 1
ATOM 711 O O . ALA A 1 91 ? -17.990 -8.070 28.180 1.00 93.88 91 ALA A O 1
ATOM 712 N N . VAL A 1 92 ? -16.374 -7.372 26.768 1.00 95.38 92 VAL A N 1
ATOM 713 C CA . VAL A 1 92 ? -15.241 -7.771 27.618 1.00 95.38 92 VAL A CA 1
ATOM 714 C C . VAL A 1 92 ? -15.291 -7.038 28.958 1.00 95.38 92 VAL A C 1
ATOM 716 O O . VAL A 1 92 ? -15.295 -7.690 30.001 1.00 95.38 92 VAL A O 1
ATOM 719 N N . LYS A 1 93 ? -15.458 -5.709 28.958 1.00 95.56 93 LYS A N 1
ATOM 720 C CA . LYS A 1 93 ? -15.561 -4.911 30.193 1.00 95.56 93 LYS A CA 1
ATOM 721 C C . LYS A 1 93 ? -16.708 -5.375 31.100 1.00 95.56 93 LYS A C 1
ATOM 723 O O . LYS A 1 93 ? -16.561 -5.420 32.324 1.00 95.56 93 LYS A O 1
ATOM 728 N N . ARG A 1 94 ? -17.860 -5.743 30.524 1.00 94.50 94 ARG A N 1
ATOM 729 C CA . ARG A 1 94 ? -18.982 -6.316 31.290 1.00 94.50 94 ARG A CA 1
ATOM 730 C C . ARG A 1 94 ? -18.618 -7.653 31.926 1.00 94.50 94 ARG A C 1
ATOM 732 O O . ARG A 1 94 ? -18.992 -7.885 33.072 1.00 94.50 94 ARG A O 1
ATOM 739 N N . VAL A 1 95 ? -17.926 -8.527 31.197 1.00 96.31 95 VAL A N 1
ATOM 740 C CA . VAL A 1 95 ? -17.479 -9.824 31.725 1.00 96.31 95 VAL A CA 1
ATOM 741 C C . VAL A 1 95 ? -16.484 -9.619 32.865 1.00 96.31 95 VAL A C 1
ATOM 743 O O . VAL A 1 95 ? -16.672 -10.200 33.930 1.00 96.31 95 VAL A O 1
ATOM 746 N N . GLU A 1 96 ? -15.495 -8.742 32.691 1.00 96.69 96 GLU A N 1
ATOM 747 C CA . GLU A 1 96 ? -14.527 -8.393 33.739 1.00 96.69 96 GLU A CA 1
ATOM 748 C C . GLU A 1 96 ? -15.218 -7.861 35.001 1.00 96.69 96 GLU A C 1
ATOM 750 O O . GLU A 1 96 ? -14.908 -8.298 36.110 1.00 96.69 96 GLU A O 1
ATOM 755 N N . THR A 1 97 ? -16.208 -6.978 34.834 1.00 96.25 97 THR A N 1
ATOM 756 C CA . THR A 1 97 ? -16.983 -6.417 35.954 1.00 96.25 97 THR A CA 1
ATOM 757 C C . THR A 1 97 ? -17.728 -7.516 36.716 1.00 96.25 97 THR A C 1
ATOM 759 O O . THR A 1 97 ? -17.583 -7.630 37.932 1.00 96.25 97 THR A O 1
ATOM 762 N N . LYS A 1 98 ? -18.458 -8.386 36.003 1.00 96.81 98 LYS A N 1
ATOM 763 C CA . LYS A 1 98 ? -19.202 -9.503 36.611 1.00 96.81 98 LYS A CA 1
ATOM 764 C C . LYS A 1 98 ? -18.284 -10.499 37.317 1.00 96.81 98 LYS A C 1
ATOM 766 O O . LYS A 1 98 ? -18.618 -10.984 38.394 1.00 96.81 98 LYS A O 1
ATOM 771 N N . LEU A 1 99 ? -17.122 -10.803 36.737 1.00 97.25 99 LEU A N 1
ATOM 772 C CA . LEU A 1 99 ? -16.127 -11.667 37.376 1.00 97.25 99 LEU A CA 1
ATOM 773 C C . LEU A 1 99 ? -15.594 -11.047 38.675 1.00 97.25 99 LEU A C 1
ATOM 775 O O . LEU A 1 99 ? -15.425 -11.758 39.666 1.00 97.25 99 LEU A O 1
ATOM 779 N N . GLY A 1 100 ? -15.376 -9.728 38.695 1.00 96.44 100 GLY A N 1
ATOM 780 C CA . GLY A 1 100 ? -14.995 -8.996 39.904 1.00 96.44 100 GLY A CA 1
ATOM 781 C C . GLY A 1 100 ? -16.053 -9.075 41.009 1.00 96.44 100 GLY A C 1
ATOM 782 O O . GLY A 1 100 ? -15.714 -9.316 42.168 1.00 96.44 100 GLY A O 1
ATOM 783 N N . GLU A 1 101 ? -17.331 -8.937 40.651 1.00 96.38 101 GLU A N 1
ATOM 784 C CA . GLU A 1 101 ? -18.457 -9.070 41.585 1.00 96.38 101 GLU A CA 1
ATOM 785 C C . GLU A 1 101 ? -18.549 -10.483 42.171 1.00 96.38 101 GLU A C 1
ATOM 787 O O . GLU A 1 101 ? -18.572 -10.636 43.392 1.00 96.38 101 GLU A O 1
ATOM 792 N N . VAL A 1 102 ? -18.503 -11.517 41.323 1.00 96.62 102 VAL A N 1
ATOM 793 C CA . VAL A 1 102 ? -18.527 -12.925 41.759 1.00 96.62 102 VAL A CA 1
ATOM 794 C C . VAL A 1 102 ? -17.372 -13.226 42.713 1.00 96.62 102 VAL A C 1
ATOM 796 O O . VAL A 1 102 ? -17.578 -13.845 43.758 1.00 96.62 102 VAL A O 1
ATOM 799 N N . LYS A 1 103 ? -16.160 -12.751 42.394 1.00 96.56 103 LYS A N 1
ATOM 800 C CA . LYS A 1 103 ? -14.988 -12.915 43.262 1.00 96.56 103 LYS A CA 1
ATOM 801 C C . LYS A 1 103 ? -15.210 -12.282 44.637 1.00 96.56 103 LYS A C 1
ATOM 803 O O . LYS A 1 103 ? -14.852 -12.887 45.644 1.00 96.56 103 LYS A O 1
ATOM 808 N N . LYS A 1 104 ? -15.801 -11.084 44.688 1.00 95.38 104 LYS A N 1
ATOM 809 C CA . LYS A 1 104 ? -16.088 -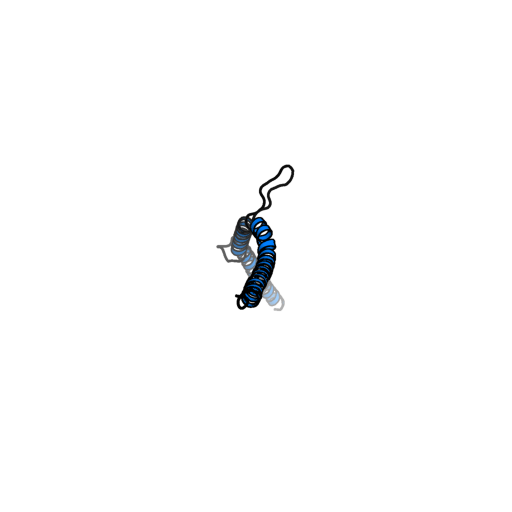10.385 45.946 1.00 95.38 104 LYS A CA 1
ATOM 810 C C . LYS A 1 104 ? -17.104 -11.153 46.794 1.00 95.38 104 LYS A C 1
ATOM 812 O O . LYS A 1 104 ? -16.856 -11.357 47.976 1.00 95.38 104 LYS A O 1
ATOM 817 N N . THR A 1 105 ? -18.198 -11.621 46.191 1.00 94.69 105 THR A N 1
ATOM 818 C CA . THR A 1 105 ? -19.222 -12.413 46.892 1.00 94.69 105 THR A CA 1
ATOM 819 C C . THR A 1 105 ? -18.655 -13.714 47.457 1.00 94.69 105 THR A C 1
ATOM 821 O O . THR A 1 105 ? -18.942 -14.055 48.601 1.00 94.69 105 THR A O 1
ATOM 824 N N . LEU A 1 106 ? -17.820 -14.420 46.686 1.00 94.75 106 LEU A N 1
ATOM 825 C CA . LEU A 1 106 ? -17.152 -15.634 47.161 1.00 94.75 106 LEU A CA 1
ATOM 826 C C . LEU A 1 106 ? -16.207 -15.352 48.332 1.00 94.75 106 LEU A C 1
ATOM 828 O O . LEU A 1 106 ? -16.207 -16.119 49.287 1.00 94.75 106 LEU A O 1
ATOM 832 N N . GLY A 1 107 ? -15.447 -14.252 48.287 1.00 94.06 107 GLY A N 1
ATOM 833 C CA . GLY A 1 107 ? -14.581 -13.844 49.397 1.00 94.06 107 GLY A CA 1
ATOM 834 C C . GLY A 1 107 ? -15.362 -13.641 50.695 1.00 94.06 107 GLY A C 1
ATOM 835 O O . GLY A 1 107 ? -15.028 -14.244 51.706 1.00 94.06 107 GLY A O 1
ATOM 836 N N . THR A 1 108 ? -16.466 -12.891 50.641 1.00 93.50 108 THR A N 1
ATOM 837 C CA . THR A 1 108 ? -17.315 -12.647 51.819 1.00 93.50 108 THR A CA 1
ATOM 838 C C . THR A 1 108 ? -17.945 -13.929 52.374 1.00 93.50 108 THR A C 1
ATOM 840 O O . THR A 1 108 ? -18.067 -14.075 53.585 1.00 93.50 108 THR A O 1
ATOM 843 N N . HIS A 1 109 ? -18.343 -14.874 51.513 1.00 89.75 109 HIS A N 1
ATOM 844 C CA . HIS A 1 109 ? -18.864 -16.167 51.971 1.00 89.75 109 HIS A CA 1
ATOM 845 C C . HIS A 1 109 ? -17.796 -17.054 52.614 1.00 89.75 109 HIS A C 1
ATOM 847 O O . HIS A 1 109 ? -18.121 -17.783 53.541 1.00 89.75 109 HIS A O 1
ATOM 853 N N . LEU A 1 110 ? -16.557 -17.028 52.120 1.00 90.00 110 LEU A N 1
ATOM 854 C CA . LEU A 1 110 ? -15.470 -17.817 52.701 1.00 90.00 110 LEU A CA 1
ATOM 855 C C . LEU A 1 110 ? -15.024 -17.246 54.051 1.00 90.00 110 LEU A C 1
ATOM 857 O O . LEU A 1 110 ? -14.876 -18.014 54.992 1.00 90.00 110 LEU A O 1
ATOM 861 N N . GLU A 1 111 ? -14.905 -15.921 54.170 1.00 88.56 111 GLU A N 1
ATOM 862 C CA . GLU A 1 111 ? -14.595 -15.253 55.446 1.00 88.56 111 GLU A CA 1
ATOM 863 C C . GLU A 1 111 ? -15.654 -15.561 56.518 1.00 88.56 111 GLU A C 1
ATOM 865 O O . GLU A 1 111 ? -15.313 -15.847 57.657 1.00 88.56 111 GLU A O 1
ATOM 870 N N . GLY A 1 112 ? -16.940 -15.606 56.150 1.00 81.06 112 GLY A N 1
ATOM 871 C CA . GLY A 1 112 ? -18.020 -15.959 57.080 1.00 81.06 112 GLY A CA 1
ATOM 872 C C . GLY A 1 112 ? -18.116 -17.444 57.466 1.00 81.06 112 GLY A C 1
ATOM 873 O O . GLY A 1 112 ? -19.009 -17.791 58.233 1.00 81.06 112 GLY A O 1
ATOM 874 N N . LEU A 1 113 ? -17.272 -18.324 56.912 1.00 79.25 113 LEU A N 1
ATOM 875 C CA . LEU A 1 113 ? -17.187 -19.747 57.283 1.00 79.25 113 LEU A CA 1
ATOM 876 C C . LEU A 1 113 ? -15.985 -20.059 58.189 1.00 79.25 113 LEU A C 1
ATOM 878 O O . LEU A 1 113 ? -15.890 -21.179 58.692 1.00 79.25 113 LEU A O 1
ATOM 882 N N . GLU A 1 114 ? -15.057 -19.112 58.348 1.00 73.19 114 GLU A N 1
ATOM 883 C CA . GLU A 1 114 ? -13.879 -19.243 59.215 1.00 73.19 114 GLU A CA 1
ATOM 884 C C . GLU A 1 114 ? -14.120 -18.696 60.640 1.00 73.19 114 GLU A C 1
ATOM 886 O O . GLU A 1 114 ? -13.322 -18.992 61.532 1.00 73.19 114 GLU A O 1
ATOM 891 N N . ASP A 1 115 ? -15.232 -17.979 60.852 1.00 52.03 115 ASP A N 1
ATOM 892 C CA . ASP A 1 115 ? -15.770 -17.531 62.152 1.00 52.03 115 ASP A CA 1
ATOM 893 C C . ASP A 1 115 ? -16.782 -18.536 62.747 1.00 52.03 115 ASP A C 1
ATOM 895 O O . ASP A 1 115 ? -16.755 -18.749 63.985 1.00 52.03 115 ASP A O 1
#